Protein AF-A0AAU1JAI2-F1 (afdb_monomer)

Structure (mmCIF, N/CA/C/O backbone):
data_AF-A0AAU1JAI2-F1
#
_entry.id   AF-A0AAU1JAI2-F1
#
loop_
_atom_site.group_PDB
_atom_site.id
_atom_site.type_symbol
_atom_site.label_atom_id
_atom_site.label_alt_id
_atom_site.label_comp_id
_atom_site.label_asym_id
_atom_site.label_entity_id
_atom_site.label_seq_id
_atom_site.pdbx_PDB_ins_code
_atom_site.Cartn_x
_atom_site.Cartn_y
_atom_site.Cartn_z
_atom_site.occupancy
_atom_site.B_iso_or_equiv
_atom_site.auth_seq_id
_atom_site.auth_comp_id
_atom_site.auth_asym_id
_atom_site.auth_atom_id
_atom_site.pdbx_PDB_model_num
ATOM 1 N N . MET A 1 1 ? -14.720 23.414 -8.529 1.00 36.69 1 MET A N 1
ATOM 2 C CA . MET A 1 1 ? -14.239 22.232 -7.782 1.00 36.69 1 MET A CA 1
ATOM 3 C C . MET A 1 1 ? -13.191 21.549 -8.645 1.00 36.69 1 MET A C 1
ATOM 5 O O . MET A 1 1 ? -13.498 21.217 -9.782 1.00 36.69 1 MET A O 1
ATOM 9 N N . LYS A 1 2 ? -11.935 21.481 -8.189 1.00 34.44 2 LYS A N 1
ATOM 10 C CA . LYS A 1 2 ? -10.870 20.753 -8.896 1.00 34.44 2 LYS A CA 1
ATOM 11 C C . LYS A 1 2 ? -11.106 19.254 -8.681 1.00 34.44 2 LYS A C 1
ATOM 13 O O . LYS A 1 2 ? -11.505 18.914 -7.570 1.00 34.44 2 LYS A O 1
ATOM 18 N N . PRO A 1 3 ? -10.878 18.375 -9.672 1.00 40.72 3 PRO A N 1
ATOM 19 C CA . PRO A 1 3 ? -10.805 16.957 -9.381 1.00 40.72 3 PRO A CA 1
ATOM 20 C C . PRO A 1 3 ? -9.594 16.778 -8.470 1.00 40.72 3 PRO A C 1
ATOM 22 O O . PRO A 1 3 ? -8.446 16.936 -8.887 1.00 40.72 3 PRO A O 1
ATOM 25 N N . GLU A 1 4 ? -9.861 16.542 -7.195 1.00 48.94 4 G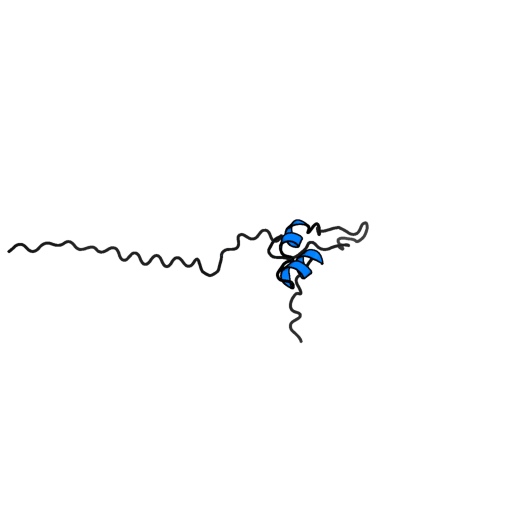LU A N 1
ATOM 26 C CA . GLU A 1 4 ? -8.912 15.908 -6.305 1.00 48.94 4 GLU A CA 1
ATOM 27 C C . GLU A 1 4 ? -8.749 14.514 -6.894 1.00 48.94 4 GLU A C 1
ATOM 29 O O . GLU A 1 4 ? -9.543 13.619 -6.627 1.00 48.94 4 GLU A O 1
ATOM 34 N N . THR A 1 5 ? -7.804 14.364 -7.829 1.00 48.88 5 THR A N 1
ATOM 35 C CA . THR A 1 5 ? -7.273 13.049 -8.172 1.00 48.88 5 THR A CA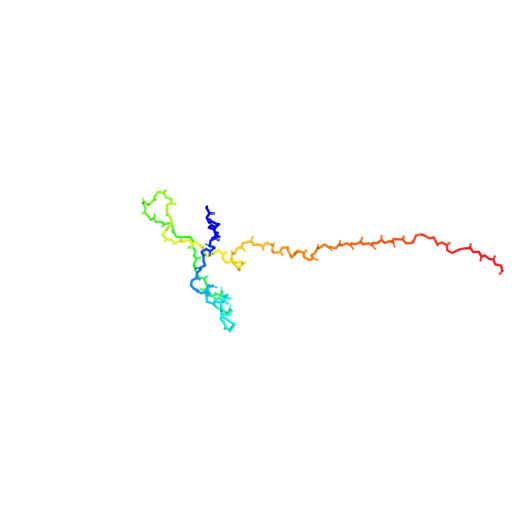 1
ATOM 36 C C . THR A 1 5 ? -7.021 12.401 -6.829 1.00 48.88 5 THR A C 1
ATOM 38 O O . THR A 1 5 ? -6.182 12.918 -6.092 1.00 48.88 5 THR A O 1
ATOM 41 N N . GLU A 1 6 ? -7.797 11.369 -6.484 1.00 53.50 6 GLU A N 1
ATOM 42 C CA . GLU A 1 6 ? -7.522 10.516 -5.337 1.00 53.50 6 GLU A CA 1
ATOM 43 C C . GLU A 1 6 ? -6.073 10.081 -5.501 1.00 53.50 6 GLU A C 1
ATOM 45 O O . GLU A 1 6 ? -5.742 9.203 -6.302 1.00 53.50 6 GLU A O 1
ATOM 50 N N . ALA A 1 7 ? -5.180 10.820 -4.850 1.00 58.72 7 ALA A N 1
ATOM 51 C CA . ALA A 1 7 ? -3.767 10.584 -4.932 1.00 58.72 7 ALA A CA 1
ATOM 52 C C . ALA A 1 7 ? -3.597 9.307 -4.140 1.00 58.72 7 ALA A C 1
ATOM 54 O O . ALA A 1 7 ? -3.667 9.302 -2.914 1.00 58.72 7 ALA A O 1
ATOM 55 N N . VAL A 1 8 ? -3.505 8.201 -4.869 1.00 66.25 8 VAL A N 1
ATOM 56 C CA . VAL A 1 8 ? -3.196 6.903 -4.303 1.00 66.25 8 VAL A CA 1
ATOM 57 C C . VAL A 1 8 ? -1.956 7.106 -3.440 1.00 66.25 8 VAL A C 1
ATOM 59 O O . VAL A 1 8 ? -0.896 7.451 -3.959 1.00 66.25 8 VAL A O 1
ATOM 62 N N . GLU A 1 9 ? -2.107 6.974 -2.124 1.00 77.25 9 GLU A N 1
ATOM 63 C CA . GLU A 1 9 ? -1.001 7.161 -1.189 1.00 77.25 9 GLU A CA 1
ATOM 64 C C . GLU A 1 9 ? -0.009 6.012 -1.395 1.00 77.25 9 GLU A C 1
ATOM 66 O O . GLU A 1 9 ? -0.272 4.843 -1.087 1.00 77.25 9 GLU A O 1
ATOM 71 N N . LEU A 1 10 ? 1.119 6.340 -2.018 1.00 84.38 10 LEU A N 1
ATOM 72 C CA . LEU A 1 10 ? 2.201 5.404 -2.290 1.00 84.38 10 LEU A CA 1
ATOM 73 C C . LEU A 1 10 ? 3.219 5.473 -1.152 1.00 84.38 10 LEU A C 1
ATOM 75 O O . LEU A 1 10 ? 3.524 6.562 -0.669 1.00 84.38 10 LEU A O 1
ATOM 79 N N . SER A 1 11 ? 3.797 4.325 -0.782 1.00 87.31 11 SER A N 1
ATOM 80 C CA . SER A 1 11 ? 5.042 4.320 -0.005 1.00 87.31 11 SER A CA 1
ATOM 81 C C . SER A 1 11 ? 6.110 5.105 -0.767 1.00 87.31 11 SER A C 1
ATOM 83 O O . SER A 1 11 ? 6.103 5.129 -2.004 1.00 87.31 11 SER A O 1
ATOM 85 N N . ALA A 1 12 ? 7.054 5.704 -0.042 1.00 87.69 12 ALA A N 1
ATOM 86 C CA . ALA A 1 12 ? 8.221 6.358 -0.623 1.00 87.69 12 ALA A CA 1
ATOM 87 C C . ALA A 1 12 ? 8.948 5.447 -1.633 1.00 87.69 12 ALA A C 1
ATOM 89 O O . ALA A 1 12 ? 9.322 5.896 -2.716 1.00 87.69 12 ALA A O 1
ATOM 90 N N . GLU A 1 13 ? 9.063 4.156 -1.326 1.00 90.69 13 GLU A N 1
ATOM 91 C CA . GLU A 1 13 ? 9.711 3.149 -2.171 1.00 90.69 13 GLU A CA 1
ATOM 92 C C . GLU A 1 13 ? 8.961 2.959 -3.491 1.00 90.69 13 GLU A C 1
ATOM 94 O O . GLU A 1 13 ? 9.530 3.099 -4.572 1.00 90.69 13 GLU A O 1
ATOM 99 N N . CYS A 1 14 ? 7.645 2.747 -3.414 1.00 88.38 14 CYS A N 1
ATOM 100 C CA . CYS A 1 14 ? 6.792 2.600 -4.591 1.00 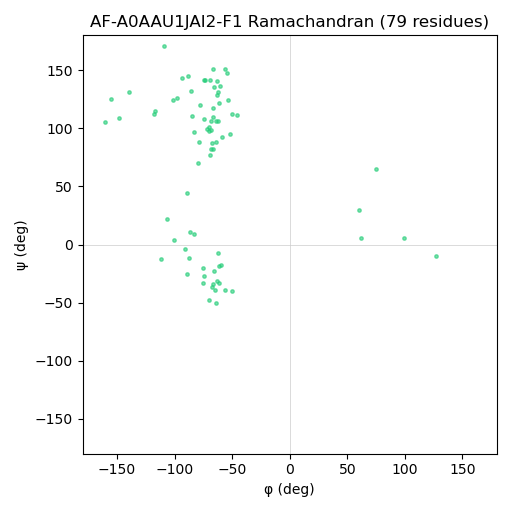88.38 14 CYS A CA 1
ATOM 101 C C . CYS A 1 14 ? 6.687 3.899 -5.405 1.00 88.38 14 CYS A C 1
ATOM 103 O O . CYS A 1 14 ? 6.606 3.856 -6.633 1.00 88.38 14 CYS A O 1
ATOM 105 N N . ALA A 1 15 ? 6.707 5.061 -4.750 1.00 88.88 15 ALA A N 1
ATOM 106 C CA . ALA A 1 15 ? 6.718 6.355 -5.419 1.00 88.88 15 ALA A CA 1
ATOM 107 C C . ALA A 1 15 ? 8.013 6.563 -6.220 1.00 88.88 15 ALA A C 1
ATOM 109 O O . ALA A 1 15 ? 7.968 7.091 -7.335 1.00 88.88 15 ALA A O 1
ATOM 110 N N . LEU A 1 16 ? 9.157 6.128 -5.681 1.00 89.94 16 LEU A N 1
ATOM 111 C CA . LEU A 1 16 ? 10.444 6.157 -6.374 1.00 89.94 16 LEU A CA 1
ATOM 112 C C . LEU A 1 16 ? 10.495 5.142 -7.514 1.00 89.94 16 LEU A C 1
ATOM 114 O O . LEU A 1 16 ? 10.849 5.520 -8.632 1.00 89.94 16 LEU A O 1
ATOM 118 N N . ALA A 1 17 ? 10.079 3.902 -7.258 1.00 89.44 17 ALA A N 1
ATOM 119 C CA . ALA A 1 17 ? 10.034 2.830 -8.246 1.00 89.44 17 ALA A CA 1
ATOM 120 C C . ALA A 1 17 ? 9.193 3.203 -9.474 1.00 89.44 17 ALA A C 1
ATOM 122 O O . ALA A 1 17 ? 9.577 2.927 -10.610 1.00 89.44 17 ALA A O 1
ATOM 123 N N . MET A 1 18 ? 8.073 3.901 -9.256 1.00 84.69 18 MET A N 1
ATOM 124 C CA . MET A 1 18 ? 7.186 4.335 -10.333 1.00 84.69 18 MET A CA 1
ATOM 125 C C . MET A 1 18 ? 7.735 5.530 -11.126 1.00 84.69 18 MET A C 1
ATOM 127 O O . MET A 1 18 ? 7.481 5.636 -12.324 1.00 84.69 18 MET A O 1
ATOM 131 N N . ARG A 1 19 ? 8.478 6.445 -10.487 1.00 85.94 19 ARG A N 1
ATOM 132 C CA . ARG A 1 19 ? 9.000 7.660 -11.144 1.00 85.94 19 ARG A CA 1
ATOM 133 C C . ARG A 1 19 ? 10.370 7.471 -11.789 1.00 85.94 19 ARG A C 1
ATOM 135 O O . ARG A 1 19 ? 10.704 8.235 -12.692 1.00 85.94 19 ARG A O 1
ATOM 142 N N . ARG A 1 20 ? 11.185 6.520 -11.320 1.00 85.94 20 ARG A N 1
ATOM 143 C CA . ARG A 1 20 ? 12.574 6.357 -11.767 1.00 85.94 20 ARG A CA 1
ATOM 144 C C . ARG A 1 20 ? 12.803 5.008 -12.457 1.00 85.94 20 ARG A C 1
ATOM 146 O O . ARG A 1 20 ? 12.757 3.968 -11.796 1.00 85.94 20 ARG A O 1
ATOM 153 N N . PRO A 1 21 ? 13.129 4.997 -13.763 1.00 76.50 21 PRO A N 1
ATOM 154 C CA . PRO A 1 21 ? 13.504 3.771 -14.455 1.00 76.50 21 PRO A CA 1
ATOM 155 C C . PRO A 1 21 ? 14.836 3.264 -13.884 1.00 76.50 21 PRO A C 1
ATOM 157 O O . PRO A 1 21 ? 15.869 3.902 -14.053 1.00 76.50 21 PRO A O 1
ATOM 160 N N . GLY A 1 22 ? 14.791 2.149 -13.155 1.00 86.94 22 GLY A N 1
ATOM 161 C CA . GLY A 1 22 ? 15.951 1.558 -12.469 1.00 86.94 22 GLY A CA 1
ATOM 162 C C . GLY A 1 22 ? 15.730 1.286 -10.981 1.00 86.94 22 GLY A C 1
ATOM 163 O O . GLY A 1 22 ? 16.526 0.589 -10.377 1.00 86.94 22 GLY A O 1
ATOM 164 N N . TYR A 1 23 ? 14.632 1.780 -10.406 1.00 87.44 23 TYR A N 1
ATOM 165 C CA . TYR A 1 23 ? 14.279 1.561 -8.998 1.00 87.44 23 TYR A CA 1
ATOM 166 C C . TYR A 1 23 ? 13.123 0.566 -8.833 1.00 87.44 23 TYR A C 1
ATOM 168 O O . TYR A 1 23 ? 12.415 0.592 -7.833 1.00 87.44 23 TYR A O 1
ATOM 176 N N . LYS A 1 24 ? 12.891 -0.293 -9.833 1.00 85.00 24 LYS A N 1
ATOM 177 C CA . LYS A 1 24 ? 11.752 -1.227 -9.843 1.00 85.00 24 LYS A CA 1
ATOM 178 C C . LYS A 1 24 ? 11.825 -2.238 -8.700 1.00 85.00 24 LYS A C 1
ATOM 180 O O . LYS A 1 24 ? 10.787 -2.638 -8.186 1.00 85.00 24 LYS A O 1
ATOM 185 N N . ASP A 1 25 ? 13.032 -2.609 -8.292 1.00 87.88 25 ASP A N 1
ATOM 186 C CA . ASP A 1 25 ? 13.272 -3.571 -7.218 1.00 87.88 25 ASP A CA 1
ATOM 187 C C . ASP A 1 25 ? 12.801 -3.055 -5.850 1.00 87.88 25 ASP A C 1
ATOM 189 O O . ASP A 1 25 ? 12.395 -3.857 -5.013 1.00 87.88 25 ASP A O 1
ATOM 193 N N . LEU A 1 26 ? 12.694 -1.728 -5.671 1.00 89.94 26 LEU A N 1
ATOM 194 C CA . LEU A 1 26 ? 12.147 -1.125 -4.449 1.00 89.94 26 LEU A CA 1
ATOM 195 C C . LEU A 1 26 ? 10.685 -1.528 -4.183 1.00 89.94 26 LEU A C 1
ATOM 197 O O . LEU A 1 26 ? 10.198 -1.396 -3.065 1.00 89.94 26 LEU A O 1
ATOM 201 N N . HIS A 1 27 ? 9.954 -2.031 -5.186 1.00 87.69 27 HIS A N 1
ATOM 202 C CA . HIS A 1 27 ? 8.627 -2.602 -4.945 1.00 87.69 27 HIS A CA 1
ATOM 203 C C . HIS A 1 27 ? 8.672 -3.806 -3.996 1.00 87.69 27 HIS A C 1
ATOM 205 O O . HIS A 1 27 ? 7.726 -4.005 -3.238 1.00 87.69 27 HIS A O 1
ATOM 211 N N . ALA A 1 28 ? 9.745 -4.601 -4.027 1.00 84.75 28 ALA A N 1
ATOM 212 C CA . ALA A 1 28 ? 9.907 -5.765 -3.158 1.00 84.75 28 ALA A CA 1
ATOM 213 C C . ALA A 1 28 ? 10.263 -5.382 -1.713 1.00 84.75 28 ALA A C 1
ATOM 215 O O . ALA A 1 28 ? 10.047 -6.175 -0.801 1.00 84.75 28 ALA A O 1
ATOM 216 N N . GLU A 1 29 ? 10.780 -4.171 -1.511 1.00 89.25 29 GLU A N 1
ATOM 217 C CA . GLU A 1 29 ? 11.163 -3.650 -0.197 1.00 89.25 29 GLU A CA 1
ATOM 218 C C . GLU A 1 29 ? 9.990 -2.961 0.520 1.00 89.25 29 GLU A C 1
ATOM 220 O O . GLU A 1 29 ? 10.034 -2.765 1.733 1.00 89.25 29 GLU A O 1
ATOM 225 N N . CYS A 1 30 ? 8.885 -2.697 -0.189 1.00 88.12 30 CYS A N 1
ATOM 226 C CA . CYS A 1 30 ? 7.734 -2.000 0.369 1.00 88.12 30 CYS A CA 1
ATOM 227 C C . CYS A 1 30 ? 7.076 -2.765 1.528 1.00 88.12 30 CYS A C 1
ATOM 229 O O . CYS A 1 30 ? 6.315 -3.716 1.343 1.00 88.12 30 CYS A O 1
ATOM 231 N N . THR A 1 31 ? 7.301 -2.263 2.743 1.00 84.56 31 THR A N 1
ATOM 232 C CA . THR A 1 31 ? 6.758 -2.798 4.006 1.00 84.56 31 THR A CA 1
ATOM 233 C C . THR A 1 31 ? 5.546 -2.018 4.528 1.00 84.56 31 THR A C 1
ATOM 235 O O . THR A 1 31 ? 5.026 -2.304 5.609 1.00 84.56 31 THR A O 1
ATOM 238 N N . GLN A 1 32 ? 5.068 -1.024 3.771 1.00 87.81 32 GLN A N 1
ATOM 239 C CA . GLN A 1 32 ? 4.012 -0.117 4.215 1.00 87.81 32 GLN A CA 1
ATOM 240 C C . GLN A 1 32 ? 2.647 -0.815 4.304 1.00 87.81 32 GLN A C 1
ATOM 242 O O . GLN A 1 32 ? 1.929 -0.976 3.312 1.00 87.81 32 GLN A O 1
ATOM 247 N N . THR A 1 33 ? 2.273 -1.164 5.532 1.00 85.25 33 THR A N 1
ATOM 248 C CA . THR A 1 33 ? 0.974 -1.732 5.895 1.00 85.25 33 THR A CA 1
ATOM 249 C C . THR A 1 33 ? 0.128 -0.742 6.693 1.00 85.25 33 THR A C 1
ATOM 251 O O . THR A 1 33 ? 0.595 0.323 7.106 1.00 85.25 33 THR A O 1
ATOM 254 N N . ASP A 1 34 ? -1.129 -1.115 6.885 1.00 87.00 34 ASP A N 1
ATOM 255 C CA . ASP A 1 34 ? -2.086 -0.426 7.732 1.00 87.00 34 ASP A CA 1
ATOM 256 C C . ASP A 1 34 ? -1.663 -0.520 9.204 1.00 87.00 34 ASP A C 1
ATOM 258 O O . ASP A 1 34 ? -1.553 -1.618 9.754 1.00 87.00 34 ASP A O 1
ATOM 262 N N . ILE A 1 35 ? -1.383 0.625 9.829 1.00 86.81 35 ILE A N 1
ATOM 263 C CA . ILE A 1 35 ? -1.025 0.697 11.247 1.00 86.81 35 ILE A CA 1
ATOM 264 C C . ILE A 1 35 ? -2.089 1.529 11.963 1.00 86.81 35 ILE A C 1
ATOM 266 O O . ILE A 1 35 ? -2.160 2.743 11.736 1.00 86.81 35 ILE A O 1
ATOM 270 N N . PRO A 1 36 ? -2.905 0.921 12.840 1.00 88.50 36 PRO A N 1
ATOM 271 C CA . PRO A 1 36 ? -3.893 1.659 13.608 1.00 88.50 36 PRO A CA 1
ATOM 272 C C . PRO A 1 36 ? -3.207 2.550 14.644 1.00 88.50 36 PRO A C 1
ATOM 274 O O . PRO A 1 36 ? -2.232 2.156 15.286 1.00 88.50 36 PRO A O 1
ATOM 277 N N . LEU A 1 37 ? -3.740 3.754 14.840 1.00 89.94 37 LEU A N 1
ATOM 278 C CA . LEU A 1 37 ? -3.306 4.629 15.919 1.00 89.94 37 LEU A CA 1
ATOM 279 C C . LEU A 1 37 ? -3.935 4.143 17.242 1.00 89.94 37 LEU A C 1
ATOM 281 O O . LEU A 1 37 ? -5.169 4.110 17.347 1.00 89.94 37 LEU A O 1
ATOM 285 N N . PRO A 1 38 ? -3.144 3.769 18.267 1.00 87.31 38 PRO A N 1
ATOM 286 C CA . PRO A 1 38 ? -3.691 3.321 19.543 1.00 87.31 38 PRO A CA 1
ATOM 287 C C . PRO A 1 38 ? -4.528 4.432 20.183 1.00 87.31 38 PRO A C 1
ATOM 289 O O . PRO A 1 38 ? -4.138 5.597 20.178 1.00 87.31 38 PRO A O 1
ATOM 292 N N . TYR A 1 39 ? -5.698 4.064 20.711 1.00 89.19 39 TYR A N 1
ATOM 293 C CA . TYR A 1 39 ? -6.709 4.987 21.257 1.00 89.19 39 TYR A CA 1
ATOM 294 C C . TYR A 1 39 ? -7.307 5.984 20.243 1.00 89.19 39 TYR A C 1
ATOM 296 O O . TYR A 1 39 ? -8.125 6.819 20.617 1.00 89.19 39 TYR A O 1
ATOM 304 N N . GLY A 1 40 ? -6.969 5.875 18.955 1.00 80.88 40 GLY A N 1
ATOM 305 C CA . GLY A 1 40 ? -7.385 6.804 17.902 1.00 80.88 40 GLY A CA 1
ATOM 306 C C . GLY A 1 40 ? -8.774 6.554 17.311 1.00 80.88 40 GLY A C 1
ATOM 307 O O . GLY A 1 40 ? -9.095 7.136 16.282 1.00 80.88 40 GLY A O 1
ATOM 308 N N . GLY A 1 41 ? -9.585 5.662 17.888 1.00 83.56 41 GLY A N 1
ATOM 309 C CA . GLY A 1 41 ? -10.975 5.454 17.455 1.00 83.56 41 GLY A CA 1
ATOM 310 C C . GLY A 1 41 ? -11.152 5.013 15.993 1.00 83.56 41 GLY A C 1
ATOM 311 O O . GLY A 1 41 ? -12.163 5.344 15.384 1.00 83.56 41 GLY A O 1
ATOM 312 N N . GLY A 1 42 ? -10.180 4.296 15.418 1.00 82.19 42 GLY A N 1
ATOM 313 C CA . GLY A 1 42 ? -10.216 3.851 14.015 1.00 82.19 42 GLY A CA 1
ATOM 314 C C . GLY A 1 42 ? -9.412 4.719 13.041 1.00 82.19 42 GLY A C 1
ATOM 315 O O . GLY A 1 42 ? -9.439 4.465 11.839 1.00 82.19 42 GLY A O 1
ATOM 316 N N . ILE A 1 43 ? -8.674 5.717 13.535 1.00 85.94 43 ILE A N 1
ATOM 317 C CA . ILE A 1 43 ? -7.685 6.455 12.740 1.00 85.94 43 ILE A CA 1
ATOM 318 C C . ILE A 1 43 ? -6.442 5.589 12.514 1.00 85.94 43 ILE A C 1
ATOM 320 O O . ILE A 1 43 ? -5.982 4.874 13.407 1.00 85.94 43 ILE A O 1
ATOM 324 N N . LEU A 1 44 ? -5.877 5.692 11.314 1.00 85.12 44 LEU A N 1
ATOM 325 C CA . LEU A 1 44 ? -4.651 5.011 10.918 1.00 85.12 44 LEU A CA 1
ATOM 326 C C . LEU A 1 44 ? -3.464 5.960 11.059 1.00 85.12 44 LEU A C 1
ATOM 328 O O . LEU A 1 44 ? -3.471 7.047 10.486 1.00 85.12 44 LEU A O 1
ATOM 332 N N . LEU A 1 45 ? -2.443 5.535 11.802 1.00 85.75 45 LEU A N 1
ATOM 333 C CA . LEU A 1 45 ? -1.155 6.225 11.881 1.00 85.75 45 LEU A CA 1
ATOM 334 C C . LEU A 1 45 ? -0.417 6.145 10.541 1.00 85.75 45 LEU A C 1
ATOM 336 O O . LEU A 1 45 ? 0.240 7.095 10.127 1.00 85.75 45 LEU A O 1
ATOM 340 N N . GLN A 1 46 ? -0.544 5.007 9.865 1.00 85.50 46 GLN A N 1
ATOM 341 C CA . GLN A 1 46 ? 0.018 4.781 8.545 1.00 85.50 46 GLN A CA 1
ATOM 342 C C . GLN A 1 46 ? -0.985 4.008 7.703 1.00 85.50 46 GLN A C 1
ATOM 344 O O . GLN A 1 46 ? -1.520 2.988 8.139 1.00 85.50 46 GLN A O 1
ATOM 349 N N . ARG A 1 47 ? -1.231 4.487 6.484 1.00 82.81 47 ARG A N 1
ATOM 350 C CA . ARG A 1 47 ? -2.075 3.788 5.516 1.00 82.81 47 ARG A CA 1
ATOM 351 C C . ARG A 1 47 ? -1.236 2.817 4.695 1.00 82.81 47 ARG A C 1
ATOM 353 O O . ARG A 1 47 ? -0.097 3.116 4.335 1.00 82.81 47 ARG A O 1
ATOM 360 N N . ARG A 1 48 ? -1.828 1.677 4.334 1.00 86.75 48 ARG A N 1
ATOM 361 C CA . ARG A 1 48 ? -1.219 0.729 3.386 1.00 86.75 48 ARG A CA 1
ATOM 362 C C . ARG A 1 48 ? -0.858 1.409 2.063 1.00 86.75 48 ARG A C 1
ATOM 364 O O . ARG A 1 48 ? -1.574 2.305 1.612 1.00 86.75 48 ARG A O 1
ATOM 371 N N . CYS A 1 49 ? 0.205 0.948 1.411 1.00 87.81 49 CYS A N 1
ATOM 372 C CA . CYS A 1 49 ? 0.534 1.427 0.071 1.00 87.81 49 CYS A CA 1
ATOM 373 C C . CYS A 1 49 ? -0.578 1.062 -0.930 1.00 87.81 49 CYS A C 1
ATOM 375 O O . CYS A 1 49 ? -0.981 -0.096 -1.031 1.00 87.81 49 CYS A O 1
ATOM 377 N N . GLY A 1 50 ? -1.065 2.045 -1.690 1.00 83.38 50 GLY A N 1
ATOM 378 C CA . GLY A 1 50 ? -2.103 1.840 -2.704 1.00 83.38 50 GLY A CA 1
ATOM 379 C C . GLY A 1 50 ? -1.591 1.427 -4.090 1.00 83.38 50 GLY A C 1
ATOM 380 O O . GLY A 1 50 ? -2.354 1.474 -5.053 1.00 83.38 50 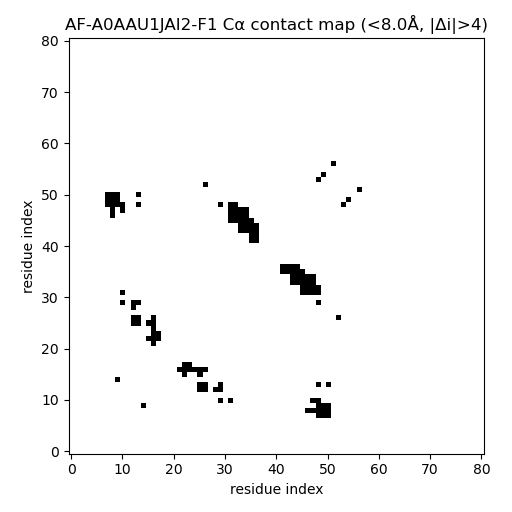GLY A O 1
ATOM 381 N N . CYS A 1 51 ? -0.313 1.068 -4.240 1.00 83.50 51 CYS A N 1
ATOM 382 C CA . CYS A 1 51 ? 0.231 0.719 -5.551 1.00 83.50 51 CYS A CA 1
ATOM 383 C C . CYS A 1 51 ? -0.393 -0.582 -6.099 1.00 83.50 51 CYS A C 1
ATOM 385 O O . CYS A 1 51 ? -0.760 -1.491 -5.351 1.00 83.50 51 CYS A O 1
ATOM 387 N N . GLY A 1 52 ? -0.463 -0.705 -7.429 1.00 77.75 52 GLY A N 1
ATOM 388 C CA . GLY A 1 52 ? -0.973 -1.907 -8.105 1.00 77.75 52 GLY A CA 1
ATOM 389 C C . GLY A 1 52 ? -0.205 -3.197 -7.792 1.00 77.75 52 GLY A C 1
ATOM 390 O O . GLY A 1 52 ? -0.744 -4.274 -8.010 1.00 77.75 52 GLY A O 1
ATOM 391 N N . CYS A 1 53 ? 1.021 -3.098 -7.264 1.00 76.69 53 CYS A N 1
ATOM 392 C CA . CYS A 1 53 ? 1.828 -4.249 -6.850 1.00 76.69 53 CYS A CA 1
ATOM 393 C C . CYS A 1 53 ? 1.328 -4.888 -5.544 1.00 76.69 53 CYS A C 1
ATOM 395 O O . CYS A 1 53 ? 1.538 -6.080 -5.343 1.00 76.69 53 CYS A O 1
ATOM 397 N N . HIS A 1 54 ? 0.667 -4.113 -4.674 1.00 74.44 54 HIS A N 1
ATOM 398 C CA . HIS A 1 54 ? 0.143 -4.587 -3.383 1.00 74.44 54 HIS A CA 1
ATOM 399 C C . HIS A 1 54 ? -1.383 -4.620 -3.320 1.00 74.44 54 HIS A C 1
ATOM 401 O O . HIS A 1 54 ? -1.952 -5.211 -2.402 1.00 74.44 54 HIS A O 1
ATOM 407 N N . LEU A 1 55 ? -2.067 -4.008 -4.289 1.00 69.81 55 LEU A N 1
ATOM 408 C CA . LEU A 1 55 ? -3.491 -4.244 -4.468 1.00 69.81 55 LEU A CA 1
ATOM 409 C C . LEU A 1 55 ? -3.697 -5.731 -4.803 1.00 69.81 55 LEU A C 1
ATOM 411 O O . LEU A 1 55 ? -3.035 -6.239 -5.709 1.00 69.81 55 LEU A O 1
ATOM 415 N N . PRO A 1 56 ? -4.622 -6.434 -4.125 1.00 60.56 56 PRO A N 1
ATOM 416 C CA . PRO A 1 56 ? -5.041 -7.769 -4.528 1.00 60.56 56 PRO A CA 1
ATOM 417 C C . PRO A 1 56 ? -5.836 -7.637 -5.831 1.00 60.56 56 PRO A C 1
ATOM 419 O O . PRO A 1 56 ? -7.062 -7.611 -5.840 1.00 60.56 56 PRO A O 1
ATOM 422 N N . MET A 1 57 ? -5.142 -7.450 -6.946 1.00 56.91 57 MET A N 1
ATOM 423 C CA . MET A 1 57 ? -5.753 -7.347 -8.260 1.00 56.91 57 MET A CA 1
ATOM 424 C C . MET A 1 57 ? -5.572 -8.684 -8.973 1.00 56.91 57 MET A C 1
ATOM 426 O O . MET A 1 57 ? -4.435 -9.083 -9.227 1.00 56.91 57 MET A O 1
ATOM 430 N N . PRO A 1 58 ? -6.647 -9.342 -9.441 1.00 48.66 58 PRO A N 1
ATOM 431 C CA . PRO A 1 58 ? -6.540 -9.944 -10.747 1.00 48.66 58 PRO A CA 1
ATOM 432 C C . PRO A 1 58 ? -6.515 -8.764 -11.720 1.00 48.66 58 PRO A C 1
ATOM 434 O O . PRO A 1 58 ? -7.561 -8.208 -12.054 1.00 48.66 58 PRO A O 1
ATOM 437 N N . LEU A 1 59 ? -5.328 -8.345 -12.162 1.00 56.34 59 LEU A N 1
ATOM 438 C CA . LEU A 1 59 ? -5.222 -7.484 -13.335 1.00 56.34 59 LEU A CA 1
ATOM 439 C C . LEU A 1 59 ? -5.869 -8.257 -14.494 1.00 56.34 59 LEU A C 1
ATOM 441 O O . LEU A 1 59 ? -5.214 -9.075 -15.131 1.00 56.34 59 LEU A O 1
ATOM 445 N N . ARG A 1 60 ? -7.165 -8.062 -14.764 1.00 49.47 60 ARG A N 1
ATOM 446 C CA . ARG A 1 60 ? -7.706 -8.373 -16.086 1.00 49.47 60 ARG A CA 1
ATOM 447 C C . ARG A 1 60 ? -7.214 -7.252 -16.995 1.00 49.47 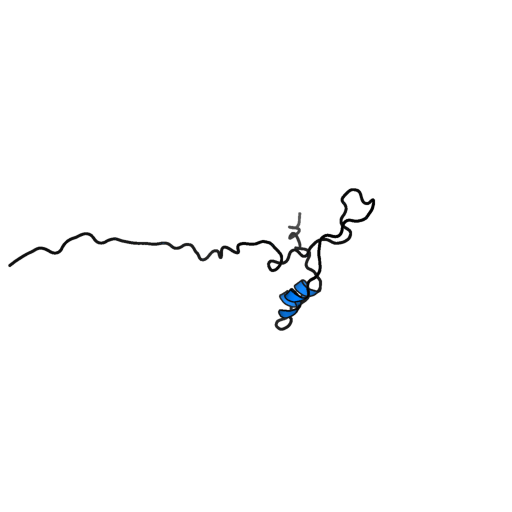60 ARG A C 1
ATOM 449 O O . ARG A 1 60 ? -7.693 -6.127 -16.850 1.00 49.47 60 ARG A O 1
ATOM 456 N N . PRO A 1 61 ? -6.257 -7.506 -17.903 1.00 54.97 61 PRO A N 1
ATOM 457 C CA . PRO A 1 61 ? -5.879 -6.498 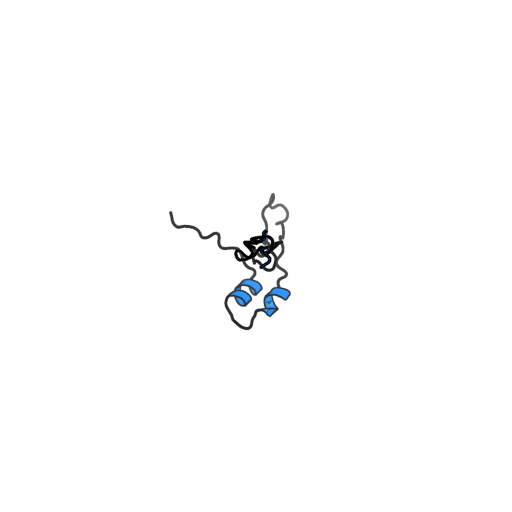-18.875 1.00 54.97 61 PRO A CA 1
ATOM 458 C C . PRO A 1 61 ? -7.091 -6.195 -19.774 1.00 54.97 61 PRO A C 1
ATOM 460 O O . PRO A 1 61 ? -7.791 -7.129 -20.183 1.00 54.97 61 PRO A O 1
ATOM 463 N N . PRO A 1 62 ? -7.335 -4.925 -20.145 1.00 58.53 62 PRO A N 1
ATOM 464 C CA . PRO A 1 62 ? -8.443 -4.538 -21.027 1.00 58.53 62 PRO A CA 1
ATOM 465 C C . PRO A 1 62 ? -8.362 -5.156 -22.439 1.00 58.53 62 PRO A C 1
ATOM 467 O O . PRO A 1 62 ? -9.315 -5.053 -23.204 1.00 58.53 62 PRO A O 1
ATOM 470 N N . HIS A 1 63 ? -7.261 -5.839 -22.777 1.00 58.62 63 HIS A N 1
ATOM 471 C CA . HIS A 1 63 ? -7.043 -6.483 -24.075 1.00 58.62 63 HIS A CA 1
ATOM 472 C C . HIS A 1 63 ? -7.508 -7.941 -24.165 1.00 58.62 63 HIS A C 1
ATOM 474 O O . HIS A 1 63 ? -7.462 -8.512 -25.249 1.00 58.62 63 HIS A O 1
ATOM 480 N N . LEU A 1 64 ? -7.994 -8.563 -23.083 1.00 59.69 64 LEU A N 1
ATOM 481 C CA . LEU A 1 64 ? -8.547 -9.921 -23.164 1.00 59.69 64 LEU A CA 1
ATOM 482 C C . LEU A 1 64 ? -10.054 -9.922 -23.482 1.00 59.69 64 LEU A C 1
ATOM 484 O O . LEU A 1 64 ? -10.821 -10.685 -22.894 1.00 59.69 64 LEU A O 1
ATOM 488 N N . ARG A 1 65 ? -10.488 -9.098 -24.446 1.00 53.22 65 ARG A N 1
ATOM 489 C CA . ARG A 1 65 ? -11.662 -9.444 -25.255 1.00 53.22 65 ARG A CA 1
ATOM 490 C C . ARG A 1 65 ? -11.192 -10.445 -26.301 1.00 53.22 65 ARG A C 1
ATOM 492 O O . ARG A 1 65 ? -10.734 -10.095 -27.379 1.00 53.22 65 ARG A O 1
ATOM 499 N N . ARG A 1 66 ? -11.234 -11.723 -25.930 1.00 57.91 66 ARG A N 1
ATOM 500 C CA . ARG A 1 66 ? -11.238 -12.814 -26.902 1.00 57.91 66 ARG A CA 1
ATOM 501 C C . ARG A 1 66 ? -12.570 -12.736 -27.647 1.00 57.91 66 ARG A C 1
ATOM 503 O O . ARG A 1 66 ? -13.533 -13.384 -27.249 1.00 57.91 66 ARG A O 1
ATOM 510 N N . ASP A 1 67 ? -12.628 -11.947 -28.712 1.00 56.97 67 ASP A N 1
ATOM 511 C CA . ASP A 1 67 ? -13.613 -12.146 -29.769 1.00 56.97 67 ASP A CA 1
ATOM 512 C C . ASP A 1 67 ? -13.239 -13.452 -30.484 1.00 56.97 67 ASP A C 1
ATOM 514 O O . ASP A 1 67 ? -12.535 -13.472 -31.493 1.00 56.97 67 ASP A O 1
ATOM 518 N N . PHE A 1 68 ? -13.651 -14.582 -29.901 1.00 52.50 68 PHE A N 1
ATOM 519 C CA . PHE A 1 68 ? -13.675 -15.867 -30.591 1.00 52.50 68 PHE A CA 1
ATOM 520 C C . PHE A 1 68 ? -14.734 -15.771 -31.686 1.00 52.50 68 PHE A C 1
ATOM 522 O O . PHE A 1 68 ? -15.874 -16.200 -31.527 1.00 52.50 68 PHE A O 1
ATOM 529 N N . HIS A 1 69 ? -14.357 -15.198 -32.822 1.00 60.47 69 HIS A N 1
ATOM 530 C CA . HIS A 1 69 ? -15.122 -15.359 -34.039 1.00 60.47 69 HIS A CA 1
ATOM 531 C C . HIS A 1 69 ? -14.782 -16.719 -34.657 1.00 60.47 69 HIS A C 1
ATOM 533 O O . HIS A 1 69 ? -14.111 -16.823 -35.680 1.00 60.47 6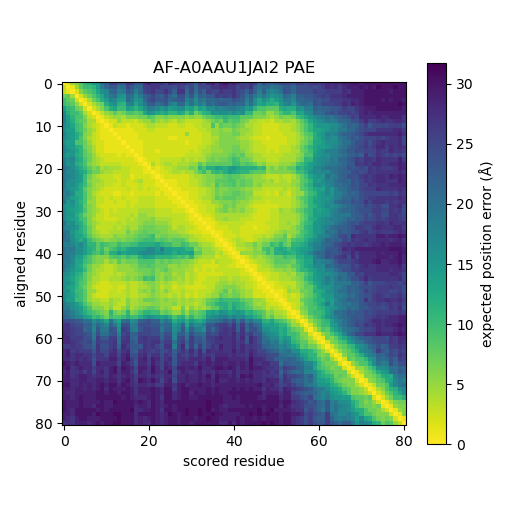9 HIS A O 1
ATOM 539 N N . VAL A 1 70 ? -15.231 -17.789 -33.996 1.00 56.72 70 VAL A N 1
ATOM 540 C CA . VAL A 1 70 ? -15.424 -19.078 -34.660 1.00 56.72 70 VAL A CA 1
ATOM 541 C C . VAL A 1 70 ? -16.589 -18.878 -35.629 1.00 56.72 70 VAL A C 1
ATOM 543 O O . VAL A 1 70 ? -17.751 -18.904 -35.234 1.00 56.72 70 VAL A O 1
ATOM 546 N N . LYS A 1 71 ? -16.285 -18.650 -36.911 1.00 56.44 71 LYS A N 1
ATOM 547 C CA . LYS A 1 71 ? -17.189 -19.104 -37.970 1.00 56.44 71 LYS A CA 1
ATOM 548 C C . LYS A 1 71 ? -16.842 -20.561 -38.217 1.00 56.44 71 LYS A C 1
ATOM 550 O O . LYS A 1 71 ? -15.881 -20.867 -38.916 1.00 56.44 71 LYS A O 1
ATOM 555 N N . HIS A 1 72 ? -17.603 -21.450 -37.589 1.00 53.78 72 HIS A N 1
ATOM 556 C CA . HIS A 1 72 ? -17.769 -22.791 -38.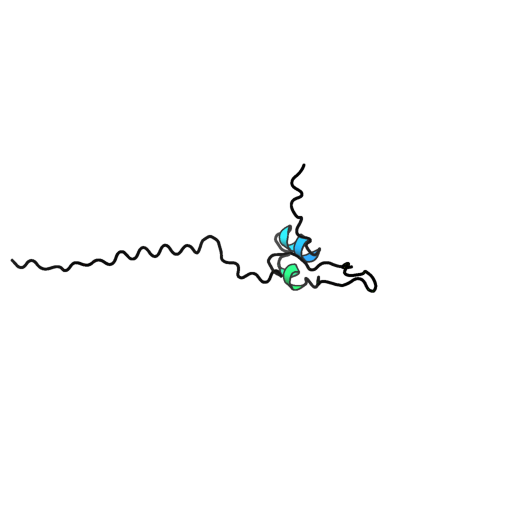123 1.00 53.78 72 HIS A CA 1
ATOM 557 C C . HIS A 1 72 ? -18.227 -22.655 -39.579 1.00 53.78 72 HIS A C 1
ATOM 559 O O . HIS A 1 72 ? -19.225 -21.987 -39.840 1.00 53.78 72 HIS A O 1
ATOM 565 N N . ALA A 1 73 ? -17.494 -23.267 -40.505 1.00 61.84 73 ALA A N 1
ATOM 566 C CA . ALA A 1 73 ? -18.048 -23.661 -41.788 1.00 61.84 73 ALA A CA 1
ATOM 567 C C . ALA A 1 73 ? -18.721 -25.028 -41.592 1.00 61.84 73 ALA A C 1
ATOM 569 O O . ALA A 1 73 ? -18.025 -26.011 -41.339 1.00 61.84 73 ALA A O 1
ATOM 570 N N . PRO A 1 74 ? -20.049 -25.131 -41.650 1.00 55.38 74 PRO A N 1
ATOM 571 C CA . PRO A 1 74 ? -20.695 -26.067 -42.552 1.00 55.38 74 PRO A CA 1
ATOM 572 C C . PRO A 1 74 ? -20.806 -25.312 -43.889 1.00 55.38 74 PRO A C 1
ATOM 574 O O . PRO A 1 74 ? -21.047 -24.114 -43.893 1.00 55.38 74 PRO A O 1
ATOM 577 N N . ASP A 1 75 ? -20.447 -25.836 -45.049 1.00 53.59 75 ASP A N 1
ATOM 578 C CA . ASP A 1 75 ? -20.969 -27.046 -45.663 1.00 53.59 75 ASP A CA 1
ATOM 579 C C . ASP A 1 75 ? -19.858 -27.559 -46.607 1.00 53.59 75 ASP A C 1
ATOM 581 O O . ASP A 1 75 ? -19.267 -26.805 -47.373 1.00 53.59 75 ASP A O 1
ATOM 585 N N . GLY A 1 76 ? -19.394 -28.800 -46.492 1.00 54.66 76 GLY A N 1
ATOM 586 C CA . GLY A 1 76 ? -20.139 -29.900 -47.089 1.00 54.66 76 GLY A CA 1
ATOM 587 C C . GLY A 1 76 ? -19.953 -29.893 -48.607 1.00 54.66 76 GLY A C 1
ATOM 588 O O . GLY A 1 76 ? -20.901 -29.651 -49.342 1.00 54.66 76 GLY A O 1
ATOM 589 N N . GLY A 1 77 ? -18.723 -30.122 -49.074 1.00 49.75 77 GLY A N 1
ATOM 590 C CA . GLY A 1 77 ? -18.476 -30.378 -50.488 1.00 49.75 77 GLY A CA 1
ATOM 591 C C . GLY A 1 77 ? -19.215 -31.638 -50.935 1.00 49.75 77 GLY A C 1
ATOM 592 O O . GLY A 1 77 ? -18.981 -32.711 -50.383 1.00 49.75 77 GLY A O 1
ATOM 593 N N . PHE A 1 78 ? -20.084 -31.493 -51.931 1.00 47.12 78 PHE A N 1
ATOM 594 C CA . PHE A 1 78 ? -20.543 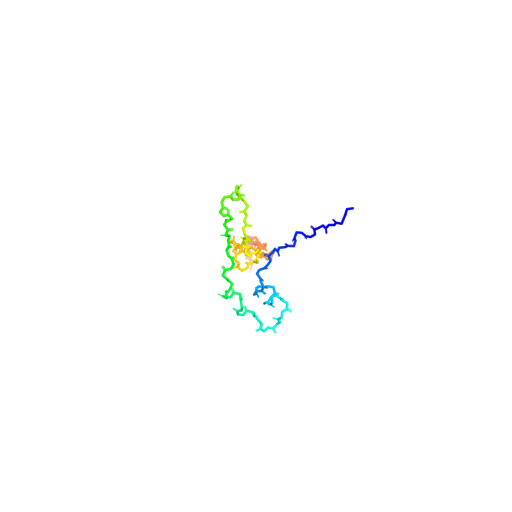-32.580 -52.786 1.00 47.12 78 PHE A CA 1
ATOM 595 C C . PHE A 1 78 ? -21.121 -31.995 -54.077 1.00 47.12 78 PHE A C 1
ATOM 597 O O . PHE A 1 78 ? -22.208 -31.428 -54.047 1.00 47.12 78 PHE A O 1
ATOM 604 N N . LEU A 1 79 ? -20.376 -32.118 -55.177 1.00 52.03 79 LEU A N 1
ATOM 605 C CA . LEU A 1 79 ? -20.897 -32.263 -56.537 1.00 52.03 79 LEU A CA 1
ATOM 606 C C . LEU A 1 79 ? -19.884 -33.129 -57.296 1.00 52.03 79 LEU A C 1
ATOM 608 O O . LEU A 1 79 ? -18.742 -32.727 -57.522 1.00 52.03 79 LEU A O 1
ATOM 612 N N . ASP A 1 80 ? -20.312 -34.353 -57.566 1.00 47.22 80 ASP A N 1
ATOM 613 C CA . ASP A 1 80 ? -19.809 -35.264 -58.583 1.00 47.22 80 ASP A CA 1
ATOM 614 C C . ASP A 1 80 ? -20.068 -34.714 -59.995 1.00 47.22 80 ASP A C 1
ATOM 616 O O . ASP A 1 80 ? -21.168 -34.244 -60.277 1.00 47.22 80 ASP A O 1
ATOM 620 N N . GLU A 1 81 ? -19.066 -34.797 -60.874 1.00 55.69 81 GLU A N 1
ATOM 621 C CA . GLU A 1 81 ? -19.249 -34.969 -62.324 1.00 55.69 81 GLU A CA 1
ATOM 622 C C . GLU A 1 81 ? -18.064 -35.751 -62.911 1.00 55.69 81 GLU A C 1
ATOM 624 O O . GLU A 1 81 ? -16.911 -35.488 -62.487 1.00 55.69 81 GLU A O 1
#

Radius of gyration: 25.16 Å; Cα contacts (8 Å, |Δi|>4): 67; chains: 1; bounding box: 37×58×84 Å

Sequence (81 aa):
MKPETEAVELSAECALAMRRPGYKDLHAECTQTDIPLPYGGGILLQRRCGCGCHLPMPLRPPHLRRDFHVKHAPDGGFLDE

Solvent-accessible surface area (backbone atoms only — not comparable to full-atom values): 5551 Å² total; per-residue (Å²): 135,78,83,74,69,81,70,67,56,53,38,71,43,45,49,45,23,74,74,36,96,85,34,59,70,34,55,80,68,61,78,56,48,72,34,74,33,86,94,46,89,85,41,62,73,35,69,43,36,57,43,80,89,69,45,96,62,85,78,74,62,92,78,74,70,76,78,78,78,76,75,78,78,84,78,85,90,82,82,89,133

pLDDT: mean 71.85, std 16.58, range [34.44, 90.69]

Mean predicted aligned error: 15.16 Å

Secondary structure (DSSP, 8-state):
-----------HHHHHHHHSTT-TTHHHH-----EEPTTSTT-EEEPPP-STTTS------TT------------------

Foldseek 3Di:
DDPPPVPQDADPLVVCCVPDDPSVCSLVVDPFDFACDVVPPRDTPGHRGRDPSPPPDPPPDPPPPPPPPPPDDDDDDDDDD